Protein AF-A0AAW9ECM2-F1 (afdb_monomer_lite)

Structure (mmCIF, N/CA/C/O backbone):
data_AF-A0AAW9ECM2-F1
#
_entry.id   AF-A0AAW9ECM2-F1
#
loop_
_atom_site.group_PDB
_atom_site.id
_atom_site.type_symbol
_atom_site.label_atom_id
_atom_site.label_alt_id
_atom_site.label_comp_id
_atom_site.label_asym_id
_atom_site.label_entity_id
_atom_site.label_seq_id
_atom_site.pdbx_PDB_ins_code
_atom_site.Cartn_x
_atom_site.Cartn_y
_atom_site.Cartn_z
_atom_site.occupancy
_atom_site.B_iso_or_equiv
_atom_site.auth_seq_id
_atom_site.auth_comp_id
_atom_site.auth_asym_id
_atom_site.auth_atom_id
_atom_site.pdbx_PDB_model_num
ATOM 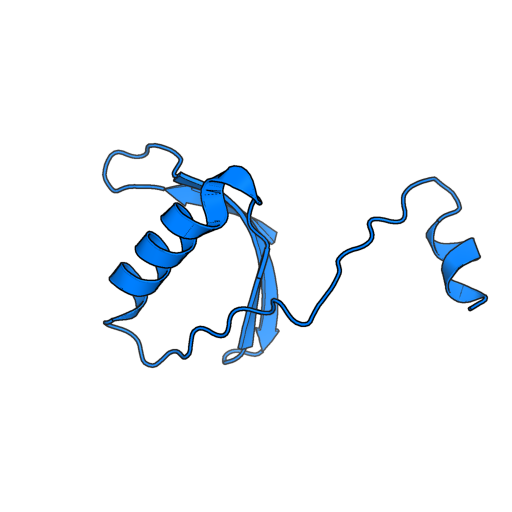1 N N . LEU A 1 1 ? 1.650 -2.418 8.550 1.00 96.88 1 LEU A N 1
ATOM 2 C CA . LEU A 1 1 ? 3.029 -1.973 8.868 1.00 96.88 1 LEU A CA 1
ATOM 3 C C . LEU A 1 1 ? 3.377 -0.780 7.982 1.00 96.88 1 LEU A C 1
ATOM 5 O O . LEU A 1 1 ? 2.968 -0.794 6.829 1.00 96.88 1 LEU A O 1
ATOM 9 N N . TYR A 1 2 ? 4.097 0.217 8.505 1.00 98.12 2 TYR A N 1
ATOM 10 C CA . TYR A 1 2 ? 4.709 1.296 7.714 1.00 98.12 2 TYR A CA 1
ATOM 11 C C . TYR A 1 2 ? 6.140 0.917 7.327 1.00 98.12 2 TYR A C 1
ATOM 13 O O . TYR A 1 2 ? 6.881 0.425 8.181 1.00 98.12 2 TYR A O 1
ATOM 21 N N . THR A 1 3 ? 6.514 1.115 6.063 1.00 98.31 3 THR A N 1
ATOM 22 C CA . THR A 1 3 ? 7.831 0.725 5.541 1.00 98.31 3 THR A CA 1
ATOM 23 C C . THR A 1 3 ? 8.276 1.606 4.378 1.00 98.31 3 THR A C 1
ATOM 25 O O . THR A 1 3 ? 7.449 2.171 3.669 1.00 98.31 3 THR A O 1
ATOM 28 N N . GLY A 1 4 ? 9.590 1.675 4.155 1.00 98.12 4 GLY A N 1
ATOM 29 C CA . GLY A 1 4 ? 10.161 2.223 2.926 1.00 98.12 4 GLY A CA 1
ATOM 30 C C . GLY A 1 4 ? 10.319 1.145 1.853 1.00 98.12 4 GLY A C 1
ATOM 31 O O . GLY A 1 4 ? 10.645 -0.002 2.166 1.00 98.12 4 GLY A O 1
ATOM 32 N N . MET A 1 5 ? 10.123 1.526 0.593 1.00 98.50 5 MET A N 1
ATOM 33 C CA . MET A 1 5 ? 10.516 0.763 -0.590 1.00 98.50 5 MET A CA 1
ATOM 34 C C . MET A 1 5 ? 11.791 1.392 -1.152 1.00 98.50 5 MET A C 1
ATOM 36 O O . MET A 1 5 ? 11.795 2.573 -1.494 1.00 98.50 5 MET A O 1
ATOM 40 N N . LEU A 1 6 ? 12.893 0.642 -1.191 1.00 98.38 6 LEU A N 1
ATOM 41 C CA . LEU A 1 6 ? 14.215 1.180 -1.527 1.00 98.38 6 LEU A CA 1
ATOM 42 C C . LEU A 1 6 ? 14.700 0.678 -2.887 1.00 98.38 6 LEU A C 1
ATOM 44 O O . LEU A 1 6 ? 14.359 -0.422 -3.318 1.00 98.38 6 LEU A O 1
ATOM 48 N N . ASN A 1 7 ? 15.552 1.471 -3.532 1.00 98.00 7 ASN A N 1
ATOM 49 C CA . ASN A 1 7 ? 16.364 1.007 -4.652 1.00 98.00 7 ASN A CA 1
ATOM 50 C C . ASN A 1 7 ? 17.654 0.321 -4.157 1.00 98.00 7 ASN A C 1
ATOM 52 O O . ASN A 1 7 ? 18.007 0.391 -2.978 1.00 98.00 7 ASN A O 1
ATOM 56 N N . ALA A 1 8 ? 18.398 -0.304 -5.073 1.00 97.69 8 ALA A N 1
ATOM 57 C CA . ALA A 1 8 ? 19.632 -1.032 -4.756 1.00 97.69 8 ALA A CA 1
ATOM 58 C C . ALA A 1 8 ? 20.751 -0.160 -4.147 1.00 97.69 8 ALA A C 1
ATOM 60 O O . ALA A 1 8 ? 21.663 -0.683 -3.513 1.00 97.69 8 ALA A O 1
ATOM 61 N N . SER A 1 9 ? 20.693 1.163 -4.319 1.00 98.19 9 SER A N 1
ATOM 62 C CA . SER A 1 9 ? 21.640 2.112 -3.719 1.00 98.19 9 SER A CA 1
ATOM 63 C C . SER A 1 9 ? 21.196 2.614 -2.339 1.00 98.19 9 SER A C 1
ATOM 65 O O . SER A 1 9 ? 21.864 3.470 -1.764 1.00 98.19 9 SER A O 1
ATOM 67 N N . GLY A 1 10 ? 20.073 2.118 -1.808 1.00 97.81 10 GLY A N 1
ATOM 68 C CA . GLY A 1 10 ? 19.516 2.530 -0.517 1.00 97.81 10 GLY A CA 1
ATOM 69 C C . GLY A 1 10 ? 18.705 3.829 -0.561 1.00 97.81 10 GLY A C 1
ATOM 70 O O . GLY A 1 10 ? 18.297 4.328 0.485 1.00 97.81 10 GLY A O 1
ATOM 71 N N . GLY A 1 11 ? 18.452 4.384 -1.749 1.00 98.19 11 GLY A N 1
ATOM 72 C CA . GLY A 1 11 ? 17.567 5.534 -1.911 1.00 98.19 11 GLY A CA 1
ATOM 73 C C . GLY A 1 11 ? 16.100 5.133 -1.753 1.00 98.19 11 GLY A C 1
ATOM 74 O O . GLY A 1 11 ? 15.682 4.101 -2.282 1.00 98.19 11 GLY A O 1
ATOM 75 N N . VAL A 1 12 ? 15.319 5.958 -1.051 1.00 98.12 12 VAL A N 1
ATOM 76 C CA . VAL A 1 12 ? 13.874 5.746 -0.879 1.00 98.12 12 VAL A CA 1
ATOM 77 C C . VAL A 1 12 ? 13.157 6.015 -2.198 1.00 98.12 12 VAL A C 1
ATOM 79 O O . VAL A 1 12 ? 13.254 7.105 -2.759 1.00 98.12 12 VAL A O 1
ATOM 82 N N . ILE A 1 13 ? 12.443 5.005 -2.686 1.00 97.06 13 ILE A N 1
ATOM 83 C CA . ILE A 1 13 ? 11.530 5.124 -3.819 1.00 97.06 13 ILE A CA 1
ATOM 84 C C . ILE A 1 13 ? 10.221 5.722 -3.317 1.00 97.06 13 ILE A C 1
ATOM 86 O O . ILE A 1 13 ? 9.825 6.771 -3.819 1.00 97.06 13 ILE A O 1
ATOM 90 N N . ASP A 1 14 ? 9.598 5.100 -2.317 1.00 98.38 14 ASP A N 1
ATOM 91 C CA . ASP A 1 14 ? 8.416 5.630 -1.632 1.00 98.38 14 ASP A CA 1
ATOM 92 C C . ASP A 1 14 ? 8.324 5.080 -0.204 1.00 98.38 14 ASP 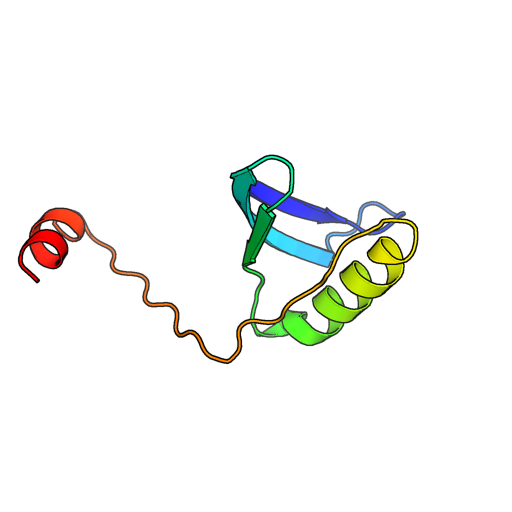A C 1
ATOM 94 O O . ASP A 1 14 ? 8.962 4.075 0.138 1.00 98.38 14 ASP A O 1
ATOM 98 N N . ASP A 1 15 ? 7.524 5.737 0.623 1.00 98.31 15 ASP A N 1
ATOM 99 C CA . ASP A 1 15 ? 7.040 5.219 1.893 1.00 98.31 15 ASP A CA 1
ATOM 100 C C . ASP A 1 15 ? 5.591 4.733 1.758 1.00 98.31 15 ASP A C 1
ATOM 102 O O . ASP A 1 15 ? 4.772 5.338 1.075 1.00 98.31 15 ASP A O 1
ATOM 106 N N . LEU A 1 16 ? 5.258 3.598 2.378 1.00 98.50 16 LEU A N 1
ATOM 107 C CA . LEU A 1 16 ? 3.959 2.958 2.171 1.00 98.50 16 LEU A CA 1
ATOM 108 C C . LEU A 1 16 ? 3.456 2.202 3.398 1.00 98.50 16 LEU A C 1
ATOM 110 O O . LEU A 1 16 ? 4.211 1.836 4.306 1.00 98.50 16 LEU A O 1
ATOM 114 N N . ILE A 1 17 ? 2.152 1.919 3.396 1.00 98.69 17 ILE A N 1
ATOM 115 C CA . ILE A 1 17 ? 1.526 0.998 4.348 1.00 98.69 17 ILE A CA 1
ATOM 116 C C . ILE A 1 17 ? 1.273 -0.345 3.665 1.00 98.69 17 ILE A C 1
ATOM 118 O O . ILE A 1 17 ? 0.650 -0.400 2.606 1.00 98.69 17 ILE A O 1
ATOM 122 N N . VAL A 1 18 ? 1.691 -1.433 4.318 1.00 98.56 18 VAL A N 1
ATOM 123 C CA . VAL A 1 18 ? 1.357 -2.810 3.934 1.00 98.56 18 VAL A CA 1
ATOM 124 C C . VAL A 1 18 ? 0.425 -3.463 4.956 1.00 98.56 18 VAL A C 1
ATOM 126 O O . VAL A 1 18 ? 0.643 -3.379 6.172 1.00 98.56 18 VAL A O 1
ATOM 129 N N . TYR A 1 19 ? -0.610 -4.125 4.451 1.00 98.62 19 TYR A N 1
ATOM 130 C CA . TYR A 1 19 ? -1.568 -4.929 5.201 1.00 98.62 19 TYR A CA 1
ATOM 131 C C . TYR A 1 19 ? -1.367 -6.405 4.862 1.00 98.62 19 TYR A C 1
ATOM 133 O O . TYR A 1 19 ? -1.253 -6.758 3.689 1.00 98.62 19 TYR A O 1
ATOM 141 N N . TYR A 1 20 ? -1.346 -7.239 5.898 1.00 98.38 20 TYR A N 1
ATOM 142 C CA . TYR A 1 20 ? -1.395 -8.695 5.807 1.00 98.38 20 TYR A CA 1
ATOM 143 C C . TYR A 1 20 ? -2.833 -9.142 6.065 1.00 98.38 20 TYR A C 1
ATOM 145 O O . TYR A 1 20 ? -3.407 -8.749 7.085 1.00 98.38 20 TYR A O 1
ATOM 153 N N . PHE A 1 21 ? -3.397 -9.940 5.161 1.00 97.88 21 PHE A N 1
ATOM 154 C CA . PHE A 1 21 ? -4.663 -10.636 5.3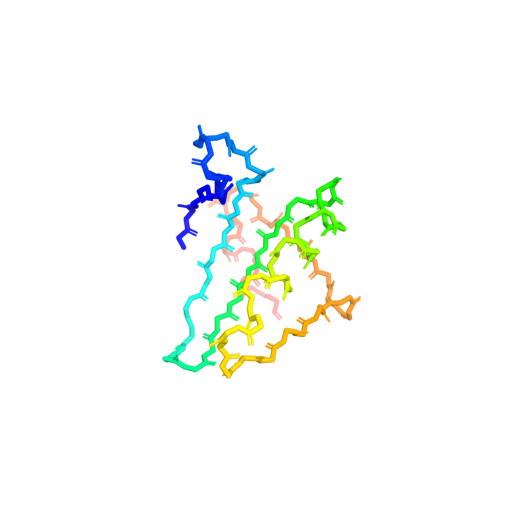93 1.00 97.88 21 PHE A CA 1
ATOM 155 C C . PHE A 1 21 ? -4.402 -12.117 5.668 1.00 97.88 21 PHE A C 1
ATOM 157 O O . PHE A 1 21 ? -4.829 -12.632 6.699 1.00 97.88 21 PHE A O 1
ATOM 164 N N . ASP A 1 22 ? -3.642 -12.757 4.780 1.00 98.31 22 ASP A N 1
ATOM 165 C CA . ASP A 1 22 ? -3.147 -14.127 4.900 1.00 98.31 22 ASP A CA 1
ATOM 166 C C . ASP A 1 22 ? -1.854 -14.305 4.078 1.00 98.31 22 ASP A C 1
ATOM 168 O O . ASP A 1 22 ? -1.367 -13.357 3.458 1.00 98.31 22 ASP A O 1
ATOM 172 N N . GLU A 1 23 ? -1.277 -15.510 4.085 1.00 97.19 23 GLU A N 1
ATOM 173 C CA . GLU A 1 23 ? -0.006 -15.823 3.407 1.00 97.19 23 GLU A CA 1
ATOM 174 C C . GLU A 1 23 ? -0.037 -15.607 1.884 1.00 97.19 23 GLU A C 1
ATOM 176 O O . GLU A 1 23 ? 1.014 -15.485 1.258 1.00 97.19 23 GLU A O 1
ATOM 181 N N . THR A 1 24 ? -1.225 -15.535 1.283 1.00 97.56 24 THR A N 1
ATOM 182 C CA . THR A 1 24 ? -1.430 -15.349 -0.159 1.00 97.56 24 THR A CA 1
ATOM 183 C C . THR A 1 24 ? -1.998 -13.980 -0.516 1.00 97.56 24 THR A C 1
ATOM 185 O O . THR A 1 24 ? -2.076 -13.648 -1.699 1.00 97.56 24 THR A O 1
ATOM 188 N N . PHE A 1 25 ? -2.370 -13.160 0.476 1.00 98.31 25 PHE A N 1
ATOM 189 C CA . PHE A 1 25 ? -3.036 -11.888 0.231 1.00 98.31 25 PHE A CA 1
ATOM 190 C C . PHE A 1 25 ? -2.512 -10.735 1.092 1.00 98.31 25 PHE A C 1
ATOM 192 O O . PHE A 1 25 ? -2.684 -10.666 2.314 1.00 98.31 25 PHE A O 1
ATOM 199 N N . TYR A 1 26 ? -1.946 -9.755 0.387 1.00 98.62 26 TYR A N 1
ATOM 200 C CA . TYR A 1 26 ? -1.428 -8.508 0.932 1.00 98.62 26 TYR A CA 1
ATOM 201 C C . TYR A 1 26 ? -2.036 -7.308 0.205 1.00 98.62 26 TYR A C 1
ATOM 203 O O . TYR A 1 26 ? -2.472 -7.400 -0.944 1.00 98.62 26 TYR A O 1
ATOM 211 N N . ARG A 1 27 ? -2.035 -6.146 0.865 1.00 98.62 27 ARG A N 1
ATOM 212 C CA . ARG A 1 27 ? -2.405 -4.868 0.241 1.00 98.62 27 ARG A CA 1
ATOM 213 C C . ARG A 1 27 ? -1.404 -3.781 0.567 1.00 98.62 27 ARG A C 1
ATOM 215 O O . ARG A 1 27 ? -1.024 -3.614 1.721 1.00 98.62 27 ARG A O 1
ATOM 222 N N . LEU A 1 28 ? -1.058 -3.010 -0.455 1.00 98.56 28 LEU A N 1
ATOM 223 C CA . LEU A 1 28 ? -0.165 -1.868 -0.383 1.00 98.56 28 LEU A CA 1
ATOM 224 C C . LEU A 1 28 ? -0.983 -0.594 -0.616 1.00 98.56 28 LEU A C 1
ATOM 226 O O . LEU A 1 28 ? -1.884 -0.576 -1.456 1.00 98.56 28 LEU A O 1
ATOM 230 N N . VAL A 1 29 ? -0.678 0.456 0.140 1.00 98.50 29 VAL A N 1
ATOM 231 C CA . VAL A 1 29 ? -1.201 1.811 -0.070 1.00 98.50 29 VAL A CA 1
ATOM 232 C C . VAL A 1 29 ? -0.003 2.744 -0.202 1.00 98.50 29 VAL A C 1
ATOM 234 O O . VAL A 1 29 ? 0.763 2.874 0.752 1.00 98.50 29 VAL A O 1
ATOM 237 N N . VAL A 1 30 ? 0.146 3.343 -1.385 1.00 97.62 30 VAL A N 1
ATOM 238 C CA . VAL A 1 30 ? 1.262 4.222 -1.786 1.00 97.62 30 VAL A CA 1
ATOM 239 C C . VAL A 1 30 ? 0.779 5.652 -2.022 1.00 97.62 30 VAL A C 1
ATOM 241 O O . VAL A 1 30 ? -0.430 5.904 -2.101 1.00 97.62 30 VAL A O 1
ATOM 244 N N . ASN A 1 31 ? 1.713 6.589 -2.165 1.00 97.12 31 ASN A N 1
ATOM 245 C CA . ASN A 1 31 ? 1.380 7.979 -2.438 1.00 97.12 31 ASN A CA 1
ATOM 246 C C . ASN A 1 31 ? 0.847 8.179 -3.870 1.00 97.12 31 ASN A C 1
ATOM 248 O O . ASN A 1 31 ? 1.296 7.574 -4.843 1.00 97.12 31 ASN A O 1
ATOM 252 N N . SER A 1 32 ? -0.104 9.106 -4.041 1.00 95.31 32 SER A N 1
ATOM 253 C CA . SER A 1 32 ? -0.680 9.386 -5.368 1.00 95.31 32 SER A CA 1
ATOM 254 C C . SER A 1 32 ? 0.350 9.931 -6.363 1.00 95.31 32 SER A C 1
ATOM 256 O O . SER A 1 32 ? 0.237 9.656 -7.554 1.00 95.31 32 SER A O 1
ATOM 258 N N . ALA A 1 33 ? 1.322 10.722 -5.899 1.00 95.25 33 ALA A N 1
ATOM 259 C CA . ALA A 1 33 ? 2.321 11.354 -6.763 1.00 95.25 33 ALA A CA 1
ATOM 260 C C . ALA A 1 33 ? 3.359 10.357 -7.308 1.00 95.25 33 ALA A C 1
ATOM 262 O O . ALA A 1 33 ? 3.984 10.619 -8.334 1.00 95.25 33 ALA A O 1
ATOM 263 N N . THR A 1 34 ? 3.549 9.226 -6.628 1.00 95.06 34 THR A N 1
ATOM 264 C CA . THR A 1 34 ? 4.543 8.199 -6.965 1.00 95.06 34 THR A CA 1
ATOM 265 C C . THR A 1 34 ? 3.925 6.953 -7.587 1.00 95.06 34 THR A C 1
ATOM 267 O O . THR A 1 34 ? 4.668 6.139 -8.127 1.00 95.06 34 THR A O 1
ATOM 270 N N . ARG A 1 35 ? 2.588 6.851 -7.624 1.00 96.75 35 ARG A N 1
ATOM 271 C CA . ARG A 1 35 ? 1.812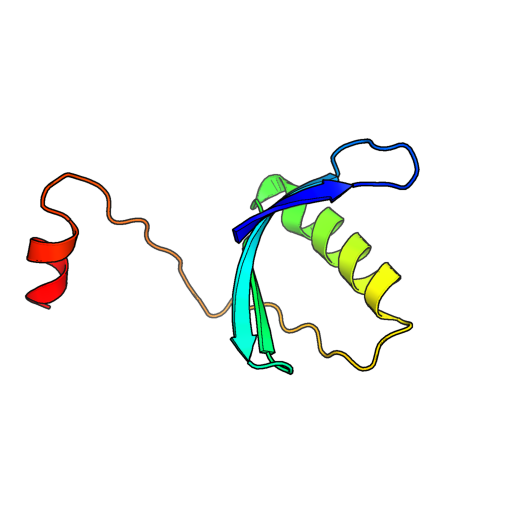 5.714 -8.144 1.00 96.75 35 ARG A CA 1
ATOM 272 C C . ARG A 1 35 ? 2.430 5.011 -9.355 1.00 96.75 35 ARG A C 1
ATOM 274 O O . ARG A 1 35 ? 2.688 3.818 -9.282 1.00 96.75 35 ARG A O 1
ATOM 281 N N . GLU A 1 36 ? 2.639 5.718 -10.467 1.00 97.94 36 GLU A N 1
ATOM 282 C CA . GLU A 1 36 ? 3.095 5.088 -11.719 1.00 97.94 36 GLU A CA 1
ATOM 283 C C . GLU A 1 36 ? 4.526 4.545 -11.606 1.00 97.94 36 GLU A C 1
ATOM 285 O O . GLU A 1 36 ? 4.831 3.452 -12.082 1.00 97.94 36 GLU A O 1
ATOM 290 N N . LYS A 1 37 ? 5.401 5.285 -10.917 1.00 97.75 37 LYS A N 1
ATOM 291 C CA . LYS A 1 37 ? 6.776 4.862 -10.629 1.00 97.75 37 LYS A CA 1
ATOM 292 C C . LYS A 1 37 ? 6.780 3.629 -9.722 1.00 97.75 37 LYS A C 1
ATOM 294 O O . LYS A 1 37 ? 7.533 2.692 -9.975 1.00 97.75 37 LYS A O 1
ATOM 299 N N . ASP A 1 38 ? 5.936 3.622 -8.697 1.00 98.25 38 ASP A N 1
ATOM 300 C CA . ASP A 1 38 ? 5.865 2.534 -7.725 1.00 98.25 38 ASP A CA 1
ATOM 301 C C . ASP A 1 38 ? 5.265 1.278 -8.354 1.00 98.25 38 ASP A C 1
ATOM 303 O O . ASP A 1 38 ? 5.809 0.190 -8.179 1.00 98.25 38 ASP A O 1
ATOM 307 N N . LEU A 1 39 ? 4.205 1.418 -9.156 1.00 98.00 39 LEU A N 1
ATOM 308 C CA . LEU A 1 39 ? 3.599 0.307 -9.884 1.00 98.00 39 LEU A CA 1
ATOM 309 C C . LEU A 1 39 ? 4.588 -0.316 -10.871 1.00 98.00 39 LEU A C 1
ATOM 311 O O . LEU A 1 39 ? 4.705 -1.541 -10.915 1.00 98.00 39 LEU A O 1
ATOM 315 N N . ALA A 1 40 ? 5.336 0.500 -11.619 1.00 98.06 40 ALA A N 1
ATOM 316 C CA . ALA A 1 40 ? 6.382 0.007 -12.510 1.00 98.06 40 ALA A CA 1
ATOM 317 C C . ALA A 1 40 ? 7.483 -0.733 -11.734 1.00 98.06 40 ALA A C 1
ATOM 319 O O . ALA A 1 40 ? 7.882 -1.827 -12.131 1.00 98.06 40 ALA A O 1
ATOM 320 N N . TRP A 1 41 ? 7.935 -0.179 -10.604 1.00 98.25 41 TRP A N 1
ATOM 321 C CA . TRP A 1 41 ? 8.957 -0.804 -9.764 1.00 98.25 41 TRP A CA 1
ATOM 322 C C . TRP A 1 41 ? 8.499 -2.148 -9.191 1.00 98.25 41 TRP A C 1
ATOM 324 O O . TRP A 1 41 ? 9.223 -3.139 -9.292 1.00 98.25 41 TRP A O 1
ATOM 334 N N . ILE A 1 42 ? 7.293 -2.197 -8.622 1.00 98.00 42 ILE A N 1
ATOM 335 C CA . ILE A 1 42 ? 6.715 -3.414 -8.042 1.00 98.00 42 ILE A CA 1
ATOM 336 C C . ILE A 1 42 ? 6.512 -4.467 -9.132 1.00 98.00 42 ILE A C 1
ATOM 338 O O . ILE A 1 42 ? 6.918 -5.610 -8.950 1.00 98.00 42 ILE A O 1
ATOM 342 N N . THR A 1 43 ? 5.947 -4.084 -10.280 1.00 97.62 43 THR A N 1
ATOM 343 C CA . THR A 1 43 ? 5.698 -5.009 -11.397 1.00 97.62 43 THR A CA 1
ATOM 344 C C . THR A 1 43 ? 6.997 -5.582 -11.953 1.00 97.62 43 THR A C 1
ATOM 346 O O . THR A 1 43 ? 7.051 -6.769 -12.260 1.00 97.62 43 THR A O 1
ATOM 349 N N . GLU A 1 44 ? 8.058 -4.774 -12.048 1.00 97.62 44 GLU A N 1
ATOM 350 C CA . GLU A 1 44 ? 9.373 -5.246 -12.488 1.00 97.62 44 GLU A CA 1
ATOM 351 C C . GLU A 1 44 ? 9.919 -6.342 -11.565 1.00 97.62 44 GLU A C 1
ATOM 353 O O . GLU A 1 44 ? 10.323 -7.399 -12.043 1.00 97.62 44 GLU A O 1
ATOM 358 N N . HIS A 1 45 ? 9.882 -6.119 -10.249 1.00 97.25 45 HIS A N 1
ATOM 359 C CA . HIS A 1 45 ? 10.446 -7.049 -9.263 1.00 97.25 45 HIS A CA 1
ATOM 360 C C . HIS A 1 45 ? 9.528 -8.238 -8.951 1.00 97.25 45 HIS A C 1
ATOM 362 O O . HIS A 1 45 ? 9.987 -9.248 -8.424 1.00 97.25 45 HIS A O 1
ATOM 368 N N . ALA A 1 46 ? 8.239 -8.144 -9.280 1.00 97.31 46 ALA A N 1
ATOM 369 C CA . ALA A 1 46 ? 7.280 -9.227 -9.111 1.00 97.31 46 ALA A CA 1
ATOM 370 C C . ALA A 1 46 ? 7.410 -10.330 -10.173 1.00 97.31 46 ALA A C 1
ATOM 372 O O . ALA A 1 46 ? 6.877 -11.414 -9.961 1.00 97.31 46 ALA A O 1
ATOM 373 N N . LYS A 1 47 ? 8.122 -10.093 -11.286 1.00 96.31 47 LYS A N 1
ATOM 374 C CA . LYS A 1 47 ? 8.257 -11.055 -12.402 1.00 96.31 47 LYS A CA 1
ATOM 375 C C . LYS A 1 47 ? 8.792 -12.426 -11.986 1.00 96.31 47 LYS A C 1
ATOM 377 O O . LYS A 1 47 ? 8.429 -13.423 -12.603 1.00 96.31 47 LYS A O 1
ATOM 382 N N . ASP A 1 48 ? 9.626 -12.472 -10.952 1.00 96.00 48 ASP A N 1
ATOM 383 C CA . ASP A 1 48 ? 10.227 -13.710 -10.445 1.00 96.00 48 ASP A CA 1
ATOM 384 C C . ASP A 1 48 ? 9.326 -14.454 -9.438 1.00 96.00 48 ASP A C 1
ATOM 386 O O . ASP A 1 48 ? 9.702 -15.507 -8.920 1.00 96.00 48 ASP A O 1
ATOM 390 N N . TYR A 1 49 ? 8.128 -13.930 -9.155 1.00 96.62 49 TYR A N 1
ATOM 391 C CA . TYR A 1 49 ? 7.195 -14.460 -8.165 1.00 96.62 49 TYR A CA 1
ATOM 392 C C . TYR A 1 49 ? 5.838 -14.785 -8.793 1.00 96.62 49 TYR A C 1
ATOM 394 O O . TYR A 1 49 ? 5.358 -14.110 -9.701 1.00 96.62 49 TYR A O 1
ATOM 402 N N . VAL A 1 50 ? 5.172 -15.816 -8.269 1.0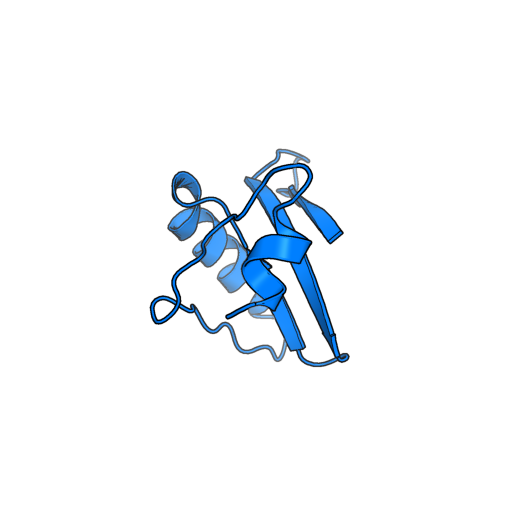0 96.06 50 VAL A N 1
ATOM 403 C CA . VAL A 1 50 ? 3.801 -16.166 -8.671 1.00 96.06 50 VAL A CA 1
ATOM 404 C C . VAL A 1 50 ? 2.823 -15.290 -7.888 1.00 96.06 50 VAL A C 1
ATOM 406 O O . VAL A 1 50 ? 2.247 -15.722 -6.892 1.00 96.06 50 VAL A O 1
ATOM 409 N N . VAL A 1 51 ? 2.684 -14.033 -8.310 1.00 97.19 51 VAL A N 1
ATOM 410 C CA . VAL A 1 51 ? 1.791 -13.044 -7.691 1.00 97.19 51 VAL A CA 1
ATOM 411 C C . VAL A 1 51 ? 0.983 -12.308 -8.753 1.00 97.19 51 VAL A C 1
ATOM 413 O O . VAL A 1 51 ? 1.485 -12.016 -9.836 1.00 97.19 51 VAL A O 1
ATOM 416 N N . ASP A 1 52 ? -0.268 -11.993 -8.429 1.00 97.38 52 ASP A N 1
ATOM 417 C CA . ASP A 1 52 ? -1.106 -11.110 -9.238 1.00 97.38 52 ASP A CA 1
ATOM 418 C C . ASP A 1 52 ? -1.148 -9.713 -8.607 1.00 97.38 52 ASP A C 1
ATOM 420 O O . ASP A 1 52 ? -1.325 -9.571 -7.393 1.00 97.38 52 ASP A O 1
ATOM 424 N N . ILE A 1 53 ? -0.970 -8.675 -9.426 1.00 97.81 53 ILE A N 1
ATOM 425 C CA . ILE A 1 53 ? -0.978 -7.279 -8.976 1.00 97.81 53 ILE A CA 1
ATOM 426 C C . ILE A 1 53 ? -2.269 -6.628 -9.456 1.00 97.81 53 ILE A C 1
ATOM 428 O O . ILE A 1 53 ? -2.383 -6.190 -10.600 1.00 97.81 53 ILE A O 1
ATOM 432 N N . GLN A 1 54 ? -3.231 -6.502 -8.546 1.00 98.25 54 GLN A N 1
ATOM 433 C CA . GLN A 1 54 ? -4.498 -5.841 -8.827 1.00 98.25 54 GLN A CA 1
ATOM 434 C C . GLN A 1 54 ? -4.520 -4.406 -8.286 1.00 98.25 54 GLN A C 1
ATOM 436 O O . GLN A 1 54 ? -4.572 -4.174 -7.075 1.00 98.25 54 GLN A O 1
ATOM 441 N N . VAL A 1 55 ? -4.570 -3.431 -9.194 1.00 98.31 55 VAL A N 1
ATOM 442 C CA . VAL A 1 55 ? -4.801 -2.023 -8.847 1.00 98.31 55 VAL A CA 1
ATOM 443 C C . VAL A 1 55 ? -6.288 -1.794 -8.550 1.00 98.31 55 VAL A C 1
ATOM 445 O O . VAL A 1 55 ? -7.156 -2.254 -9.288 1.00 98.31 55 VAL A O 1
ATOM 448 N N . ARG A 1 56 ? -6.591 -1.092 -7.451 1.00 98.31 56 ARG A N 1
ATOM 449 C CA . ARG A 1 56 ? -7.956 -0.902 -6.926 1.00 98.31 56 ARG A CA 1
ATOM 450 C C . ARG A 1 56 ? -8.496 0.510 -7.154 1.00 98.31 56 ARG A C 1
ATOM 452 O O . ARG A 1 56 ? -8.859 1.199 -6.205 1.00 98.31 56 ARG A O 1
ATOM 459 N N . ASP A 1 57 ? -8.560 0.924 -8.418 1.00 98.00 57 ASP A N 1
ATOM 460 C CA . ASP A 1 57 ? -9.136 2.224 -8.819 1.00 98.00 57 ASP A CA 1
ATOM 461 C C . ASP A 1 57 ? -10.661 2.296 -8.619 1.00 98.00 57 ASP A C 1
ATOM 463 O O . ASP A 1 57 ? -11.267 3.359 -8.718 1.00 98.00 57 ASP A O 1
ATOM 467 N N . ASP A 1 58 ? -11.283 1.162 -8.299 1.00 98.44 58 ASP A N 1
ATOM 468 C CA . ASP A 1 58 ? -12.685 1.035 -7.913 1.00 98.44 58 ASP A CA 1
ATOM 469 C C . ASP A 1 58 ? -12.959 1.434 -6.449 1.00 98.44 58 ASP A C 1
ATOM 471 O O . ASP A 1 58 ? -14.116 1.465 -6.029 1.00 98.44 58 ASP A O 1
ATOM 475 N N . LEU A 1 59 ? -11.920 1.730 -5.657 1.00 98.25 59 LEU A N 1
ATOM 476 C CA . LEU A 1 59 ? -12.041 2.093 -4.244 1.00 98.25 59 LEU A CA 1
ATOM 477 C C . LEU A 1 59 ? -11.696 3.563 -3.983 1.00 98.25 59 LEU A C 1
ATOM 479 O O . LEU A 1 59 ? -10.756 4.119 -4.543 1.00 98.25 59 LEU A O 1
ATOM 483 N N . ALA A 1 60 ? -12.410 4.162 -3.027 1.00 97.88 60 ALA A N 1
ATOM 484 C CA . ALA A 1 60 ? -12.037 5.426 -2.399 1.00 97.88 60 ALA A CA 1
ATOM 485 C C . ALA A 1 60 ? -11.457 5.179 -0.997 1.00 97.88 60 ALA A C 1
ATOM 487 O O . ALA A 1 60 ? -11.812 4.205 -0.329 1.00 97.88 60 ALA A O 1
ATOM 488 N N . LEU A 1 61 ? -10.601 6.089 -0.526 1.00 97.69 61 LEU A N 1
ATOM 489 C CA . LEU A 1 61 ? -10.027 6.048 0.818 1.00 97.69 61 LEU A CA 1
ATOM 490 C C . LEU A 1 61 ? -10.399 7.319 1.586 1.00 97.69 61 LEU A C 1
ATOM 492 O O . LEU A 1 61 ? -10.111 8.427 1.143 1.00 97.69 61 LEU A O 1
ATOM 496 N N . ILE A 1 62 ? -11.024 7.152 2.753 1.00 98.00 62 ILE A N 1
ATOM 497 C CA . ILE A 1 62 ? -11.401 8.252 3.647 1.00 98.00 62 ILE A CA 1
ATOM 498 C C . ILE A 1 62 ? -10.679 8.056 4.977 1.00 98.00 62 ILE A C 1
ATOM 500 O O . ILE A 1 62 ? -10.913 7.076 5.683 1.00 98.00 62 ILE A O 1
ATOM 504 N N . ALA A 1 63 ? -9.826 9.011 5.342 1.00 97.94 63 ALA A N 1
ATOM 505 C CA . ALA A 1 63 ? -9.224 9.053 6.667 1.00 97.94 63 ALA A CA 1
ATOM 506 C C . ALA A 1 63 ? -10.155 9.800 7.633 1.00 97.94 63 ALA A C 1
ATOM 508 O O . ALA A 1 63 ? -10.249 11.026 7.600 1.00 97.94 63 ALA A O 1
ATOM 509 N N . VAL A 1 64 ? -10.839 9.069 8.516 1.00 97.88 64 VAL A N 1
ATOM 510 C CA . VAL A 1 64 ? -11.598 9.672 9.622 1.00 97.88 64 VAL A CA 1
ATOM 511 C C . VAL A 1 64 ? -10.683 9.763 10.835 1.00 97.88 64 VAL A C 1
ATOM 513 O O . VAL A 1 64 ? -10.214 8.743 11.337 1.00 97.88 64 VAL A O 1
ATOM 516 N N . GLN A 1 65 ? -10.386 10.980 11.284 1.00 98.31 65 GLN A N 1
ATOM 517 C CA . GLN A 1 65 ? -9.380 11.244 12.313 1.00 98.31 65 GLN A CA 1
ATOM 518 C C . GLN A 1 65 ? -9.950 12.122 13.433 1.00 98.31 65 GLN A C 1
ATOM 520 O O . GLN A 1 65 ? -10.848 12.934 13.211 1.00 98.31 65 GLN A O 1
ATOM 525 N N . GLY A 1 66 ? -9.424 11.950 14.646 1.00 98.25 66 GLY A N 1
ATOM 526 C CA . GLY A 1 66 ? -9.815 12.707 15.837 1.00 98.25 66 GLY A CA 1
ATOM 527 C C . GLY A 1 66 ? -10.193 11.814 17.025 1.00 98.25 66 GLY A C 1
ATOM 528 O O . GLY A 1 66 ? -10.456 10.624 16.848 1.00 98.25 66 GLY A O 1
ATOM 529 N N . PRO A 1 67 ? -10.258 12.383 18.242 1.00 98.31 67 PRO A N 1
ATOM 530 C CA . PRO A 1 67 ? -10.407 11.619 19.487 1.00 98.31 67 PRO A CA 1
ATOM 531 C C . PRO A 1 67 ? -11.710 10.810 19.574 1.00 98.31 67 PRO A C 1
ATOM 533 O O . PRO A 1 67 ? -11.740 9.773 20.220 1.00 98.31 67 PRO A O 1
ATOM 536 N N . HIS A 1 68 ? -12.766 11.245 18.880 1.00 97.62 68 HIS A N 1
ATOM 537 C CA . HIS A 1 68 ? -14.074 10.573 18.843 1.00 97.62 68 HIS A CA 1
ATOM 538 C C . HIS A 1 68 ? -14.390 9.951 17.472 1.00 97.62 68 HIS A C 1
ATOM 540 O O . HIS A 1 68 ? -15.550 9.675 17.170 1.00 97.62 68 HIS A O 1
ATOM 546 N N . ALA A 1 69 ? -13.392 9.792 16.592 1.00 98.31 69 ALA A N 1
ATOM 547 C CA . ALA A 1 69 ? -13.603 9.296 15.229 1.00 98.31 69 ALA A CA 1
ATOM 548 C C . ALA A 1 69 ? -14.249 7.903 15.221 1.00 98.31 69 ALA A C 1
ATOM 550 O O . ALA A 1 69 ? -15.264 7.701 14.557 1.00 98.31 69 ALA A O 1
ATOM 551 N N . GLN A 1 70 ? -13.706 6.976 16.014 1.00 97.88 70 GLN A N 1
ATOM 552 C CA . GLN A 1 70 ? -14.208 5.602 16.106 1.00 97.88 70 GLN A CA 1
ATOM 553 C C . GLN A 1 70 ? -15.660 5.562 16.605 1.00 97.88 70 GLN A C 1
ATOM 555 O O . GLN A 1 70 ? -16.519 4.974 15.956 1.00 97.88 70 GLN A O 1
ATOM 560 N N . GLU A 1 71 ? -15.959 6.269 17.701 1.00 97.81 71 GLU A N 1
ATOM 561 C CA . GLU A 1 71 ? -17.306 6.336 18.289 1.00 97.81 71 GLU A CA 1
ATOM 562 C C . GLU A 1 71 ? -18.360 6.891 17.323 1.00 97.81 71 GLU A C 1
ATOM 564 O O . GLU A 1 71 ? -19.523 6.493 17.383 1.00 97.81 71 GLU A O 1
ATOM 569 N N . LYS A 1 72 ? -17.977 7.840 16.460 1.00 97.62 72 LYS A N 1
ATOM 570 C CA . LYS A 1 72 ? -18.878 8.440 15.469 1.00 97.62 72 LYS A CA 1
ATOM 571 C C . LYS A 1 72 ? -19.132 7.508 14.288 1.00 97.62 72 LYS A C 1
ATOM 573 O O . LYS A 1 72 ? -20.279 7.397 13.869 1.00 97.62 72 LYS A O 1
ATOM 578 N N . VAL A 1 73 ? -18.092 6.846 13.774 1.00 97.69 73 VAL A N 1
ATOM 579 C CA . VAL A 1 73 ? -18.211 5.916 12.636 1.00 97.69 73 VAL A CA 1
ATOM 580 C C . VAL A 1 73 ? -19.014 4.673 13.017 1.00 97.69 73 VAL A C 1
ATOM 582 O O . VAL A 1 73 ? -19.823 4.222 12.221 1.00 97.69 73 VAL A O 1
ATOM 585 N N . GLN A 1 74 ? -18.876 4.174 14.249 1.00 96.62 74 GLN A N 1
ATOM 586 C CA . GLN A 1 74 ? -19.580 2.977 14.735 1.00 96.62 74 GLN A CA 1
ATOM 587 C C . GLN A 1 74 ? -21.119 3.104 14.767 1.00 96.62 74 GLN A C 1
ATOM 589 O O . GLN A 1 74 ? -21.811 2.115 14.992 1.00 96.62 74 GLN A O 1
ATOM 594 N N . ARG A 1 75 ? -21.663 4.317 14.606 1.00 96.19 75 ARG A N 1
ATOM 595 C CA . ARG A 1 75 ? -23.113 4.588 14.603 1.00 96.19 75 ARG A CA 1
ATOM 596 C C . ARG A 1 75 ? -23.747 4.509 13.211 1.00 96.19 75 ARG A C 1
ATOM 598 O O . ARG A 1 75 ? -24.960 4.688 13.116 1.00 96.19 75 ARG A O 1
ATOM 605 N N . LEU A 1 76 ? -22.933 4.346 12.170 1.00 93.06 76 LEU A N 1
ATOM 606 C CA . LEU A 1 76 ? -23.357 4.150 10.783 1.00 93.06 76 LEU A CA 1
ATOM 607 C C . LEU A 1 76 ? -23.627 2.665 10.527 1.00 93.06 76 LEU A C 1
ATOM 609 O O . LEU A 1 76 ? -24.555 2.391 9.738 1.00 93.06 76 LEU A O 1
#

Organism: Klebsiella aerogenes (NC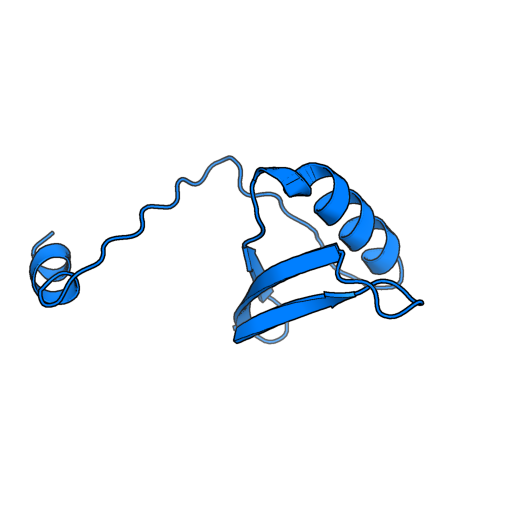BI:txid548)

InterPro domains:
  IPR006222 GCVT, N-terminal domain [PF01571] (2-76)
  IPR027266 Aminomethyltransferase superfamily [G3DSA:3.30.1360.120] (56-76)
  IPR028896 Aminomethyltransferase-like [PTHR43757] (2-76)

Sequence (76 aa):
LYTGMLNASGGVIDDLIVYYFDETFYRLVVNSATREKDLAWITEHAKDYVVDIQVRDDLALIAVQGPHAQEKVQRL

pLDDT: mean 97.68, std 0.97, range [93.06, 98.69]

Foldseek 3Di:
DWDFDADPVRHGLFIWDKDDPDPQDIDIDTDPVSVVVVVVVCVVVCPVDPHDDDDPPVDDDDDQDDPCSVVVVVVD

Secondary structure (DSSP, 8-state):
-EEEEE-TTS-EEEEEEEEEEETTEEEEE--TTTHHHHHHHHHHHHTTS-------TT-------STTHHHHHTT-

Radius of gyration: 15.5 Å; chains: 1; bounding box: 45×29×32 Å